Protein AF-A0AA90THA4-F1 (afdb_monomer_lite)

Secondary structure (DSSP, 8-state):
----TT------BGGGG--TTHHHHS-TTGGG-BHHHHHHHHTT---TTGGG--HHHHHHHHHHHTTSTT---TTSPP---S---SS-TT------------

Structure (mmCIF, N/CA/C/O backbone):
data_AF-A0AA90THA4-F1
#
_entry.id   AF-A0AA90THA4-F1
#
loop_
_atom_site.group_PDB
_atom_site.id
_atom_site.type_symbol
_atom_site.label_atom_id
_atom_site.label_alt_id
_atom_site.label_comp_id
_atom_site.label_asym_id
_atom_site.label_entity_id
_atom_site.label_seq_id
_atom_site.pdbx_PDB_ins_code
_atom_site.Cartn_x
_atom_site.Cartn_y
_atom_site.Cartn_z
_atom_site.occupancy
_atom_site.B_iso_or_equiv
_atom_site.auth_seq_id
_atom_site.auth_comp_id
_atom_site.auth_asym_id
_atom_site.auth_atom_id
_atom_site.pdbx_PDB_model_num
ATOM 1 N N . MET A 1 1 ? -27.045 8.399 -22.857 1.00 39.22 1 MET A N 1
ATOM 2 C CA . MET A 1 1 ? -26.703 7.709 -21.602 1.00 39.22 1 MET A CA 1
ATOM 3 C C . MET A 1 1 ? -25.466 6.908 -21.938 1.00 39.22 1 MET A C 1
ATOM 5 O O . MET A 1 1 ? -25.585 5.876 -22.577 1.00 39.22 1 MET A O 1
ATOM 9 N N . THR A 1 2 ? -24.294 7.506 -21.749 1.00 39.12 2 THR A N 1
ATOM 10 C CA . THR A 1 2 ? -23.030 6.875 -22.134 1.00 39.12 2 THR A CA 1
ATOM 11 C C . THR A 1 2 ? -22.789 5.753 -21.134 1.00 39.12 2 THR A C 1
ATOM 13 O O . THR A 1 2 ? -22.644 6.022 -19.945 1.00 39.12 2 THR A O 1
ATOM 16 N N . GLU A 1 3 ? -22.868 4.506 -21.592 1.00 42.84 3 GLU A N 1
ATOM 17 C CA . GLU A 1 3 ? -22.410 3.352 -20.826 1.00 42.84 3 GLU A CA 1
ATOM 18 C C . GLU A 1 3 ? -20.932 3.579 -20.506 1.00 42.84 3 GLU A C 1
ATOM 20 O O . GLU A 1 3 ? -20.106 3.687 -21.412 1.00 42.84 3 GLU A O 1
ATOM 25 N N . PHE A 1 4 ? -20.598 3.688 -19.221 1.00 47.75 4 PHE A N 1
ATOM 26 C CA . PHE A 1 4 ? -19.219 3.605 -18.752 1.00 47.75 4 PHE A CA 1
ATOM 27 C C . PHE A 1 4 ? -18.771 2.140 -18.867 1.00 47.75 4 PHE A C 1
ATOM 29 O O . PHE A 1 4 ? -18.600 1.454 -17.867 1.00 47.75 4 PHE A O 1
ATOM 36 N N . ALA A 1 5 ? -18.658 1.631 -20.094 1.00 48.56 5 ALA A N 1
ATOM 37 C CA . ALA A 1 5 ? -18.191 0.273 -20.375 1.00 48.56 5 ALA A CA 1
ATOM 38 C C . ALA A 1 5 ? -16.668 0.117 -20.186 1.00 48.56 5 ALA A C 1
ATOM 40 O O . ALA A 1 5 ? -16.142 -0.971 -20.376 1.00 48.56 5 ALA A O 1
ATOM 41 N N . ASP A 1 6 ? -15.985 1.197 -19.797 1.00 48.88 6 ASP A N 1
ATOM 42 C CA . ASP A 1 6 ? -14.528 1.293 -19.674 1.00 48.88 6 ASP A CA 1
ATOM 43 C C . ASP A 1 6 ? -14.120 1.833 -18.291 1.00 48.88 6 ASP A C 1
ATOM 45 O O . ASP A 1 6 ? -13.191 2.624 -18.142 1.00 48.88 6 ASP A O 1
ATOM 49 N N . VAL A 1 7 ? -14.862 1.461 -17.242 1.00 55.44 7 VAL A N 1
ATOM 50 C CA . VAL A 1 7 ? -14.284 1.536 -15.896 1.00 55.44 7 VAL A CA 1
ATOM 51 C C . VAL A 1 7 ? -13.358 0.338 -15.804 1.00 55.44 7 VAL A C 1
ATOM 53 O O . VAL A 1 7 ? -13.836 -0.792 -15.685 1.00 55.44 7 VAL A O 1
ATOM 56 N N . GLU A 1 8 ? -12.054 0.581 -15.942 1.00 60.09 8 GLU A N 1
ATOM 57 C CA . GLU A 1 8 ? -11.027 -0.422 -15.683 1.00 60.09 8 GLU A CA 1
ATOM 58 C C . GLU A 1 8 ? -11.402 -1.182 -14.414 1.00 60.09 8 GLU A C 1
ATOM 60 O O . GLU A 1 8 ? -11.738 -0.612 -13.372 1.00 60.09 8 GLU A O 1
ATOM 65 N N . ASN A 1 9 ? -11.485 -2.497 -14.550 1.00 70.00 9 ASN A N 1
ATOM 66 C CA . ASN A 1 9 ? -11.954 -3.344 -13.481 1.00 70.00 9 ASN A CA 1
ATOM 67 C C . ASN A 1 9 ? -10.856 -3.354 -12.408 1.00 70.00 9 ASN A C 1
ATOM 69 O O . ASN A 1 9 ? -9.918 -4.135 -12.531 1.00 70.00 9 ASN A O 1
ATOM 73 N N . PHE A 1 10 ? -10.961 -2.495 -11.383 1.00 85.31 10 PHE A N 1
ATOM 74 C CA . PHE A 1 10 ? -9.998 -2.333 -10.273 1.00 85.31 10 PHE A CA 1
ATOM 75 C C . PHE A 1 10 ? -9.931 -3.553 -9.327 1.00 85.31 10 PHE A C 1
ATOM 77 O O . PHE A 1 10 ? -9.766 -3.433 -8.111 1.00 85.31 10 PHE A O 1
ATOM 84 N N . ASN A 1 11 ? -10.123 -4.744 -9.885 1.00 90.88 11 ASN A N 1
ATOM 85 C CA . ASN A 1 11 ? -10.075 -6.032 -9.220 1.00 90.88 11 ASN A CA 1
ATOM 86 C C . ASN A 1 11 ? -8.677 -6.662 -9.268 1.00 90.88 11 ASN A C 1
ATOM 88 O O . ASN A 1 11 ? -8.530 -7.820 -8.880 1.00 90.88 11 ASN A O 1
ATOM 92 N N . THR A 1 12 ? -7.668 -5.924 -9.738 1.00 92.62 12 THR A N 1
ATOM 93 C CA . THR A 1 12 ? -6.265 -6.332 -9.675 1.00 92.62 12 THR A CA 1
ATOM 94 C C . THR A 1 12 ? -5.883 -6.567 -8.211 1.00 92.62 12 THR A C 1
ATOM 96 O O . THR A 1 12 ? -6.030 -5.648 -7.398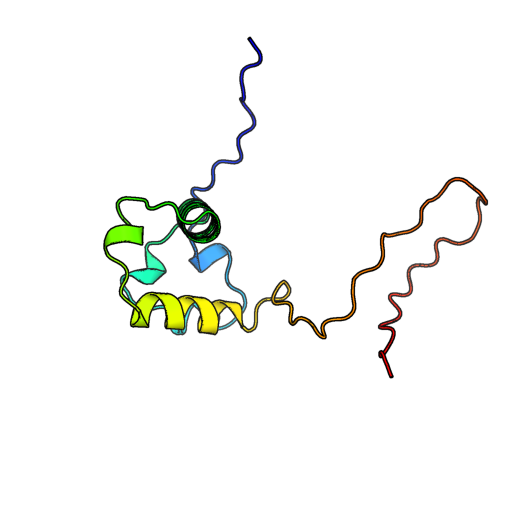 1.00 92.62 12 THR A O 1
ATOM 99 N N . PRO A 1 13 ? -5.434 -7.773 -7.828 1.00 93.75 13 PRO A N 1
ATOM 100 C CA . PRO A 1 13 ? -4.882 -8.014 -6.503 1.00 93.75 13 PRO A CA 1
ATOM 101 C C . PRO A 1 13 ? -3.702 -7.084 -6.226 1.00 93.75 13 PRO A C 1
ATOM 103 O O . PRO A 1 13 ? -2.857 -6.873 -7.092 1.00 93.75 13 PRO A O 1
ATOM 106 N N . ILE A 1 14 ? -3.591 -6.582 -4.996 1.00 93.00 14 ILE A N 1
ATOM 107 C CA . ILE A 1 14 ? -2.481 -5.708 -4.589 1.00 93.00 14 ILE A CA 1
ATOM 108 C C . ILE A 1 14 ? -1.104 -6.343 -4.832 1.00 93.00 14 ILE A C 1
ATOM 110 O O . ILE A 1 14 ? -0.143 -5.638 -5.107 1.00 93.00 14 ILE A O 1
ATOM 114 N N . ALA A 1 15 ? -1.018 -7.675 -4.774 1.00 91.38 15 ALA A N 1
ATOM 115 C CA . ALA A 1 15 ? 0.201 -8.430 -5.040 1.00 91.38 15 ALA A CA 1
ATOM 116 C C . ALA A 1 15 ? 0.748 -8.206 -6.457 1.00 91.38 15 ALA A C 1
ATOM 118 O O . ALA A 1 15 ? 1.961 -8.144 -6.632 1.00 91.38 15 ALA A O 1
ATOM 119 N N . ASP A 1 16 ? -0.138 -8.041 -7.442 1.00 91.44 16 ASP A N 1
ATOM 120 C CA . ASP A 1 16 ? 0.234 -7.853 -8.847 1.00 91.44 16 ASP A CA 1
ATOM 121 C C . ASP A 1 16 ? 0.699 -6.413 -9.128 1.00 91.44 16 ASP A C 1
ATOM 123 O O . ASP A 1 16 ? 1.316 -6.146 -10.157 1.00 91.44 16 ASP A O 1
ATOM 127 N N . LEU A 1 17 ? 0.421 -5.489 -8.201 1.00 89.81 17 LEU A N 1
ATOM 128 C CA . LEU A 1 17 ? 0.877 -4.098 -8.240 1.00 89.81 17 LEU A CA 1
ATOM 129 C C . LEU A 1 17 ? 2.242 -3.904 -7.570 1.00 89.81 17 LEU A C 1
ATOM 131 O O . LEU A 1 17 ? 2.765 -2.796 -7.578 1.00 89.81 17 LEU A O 1
ATOM 135 N N . LEU A 1 18 ? 2.787 -4.932 -6.917 1.00 90.12 18 LEU A N 1
ATOM 136 C CA . LEU A 1 18 ? 4.030 -4.827 -6.163 1.00 90.12 18 LEU A CA 1
ATOM 137 C C . LEU A 1 18 ? 5.217 -5.318 -6.989 1.00 90.12 18 LEU A C 1
ATOM 139 O O . LEU A 1 18 ? 5.157 -6.322 -7.694 1.00 90.12 18 LEU A O 1
ATOM 143 N N . GLU A 1 19 ? 6.335 -4.613 -6.852 1.00 86.06 19 GLU A N 1
ATOM 144 C CA . GLU A 1 19 ? 7.608 -4.978 -7.463 1.00 86.06 19 GLU A CA 1
ATOM 145 C C . GLU A 1 19 ? 8.515 -5.648 -6.411 1.00 86.06 19 GLU A C 1
ATOM 147 O O . GLU A 1 19 ? 8.512 -5.284 -5.232 1.00 86.06 19 GLU A O 1
ATOM 152 N N . GLY A 1 20 ? 9.315 -6.631 -6.835 1.00 84.00 20 GLY A N 1
ATOM 153 C CA . GLY A 1 20 ? 10.313 -7.283 -5.978 1.00 84.00 20 GLY A CA 1
ATOM 154 C C . GLY A 1 20 ? 9.718 -7.988 -4.754 1.00 84.00 20 GLY A C 1
ATOM 155 O O . GLY A 1 20 ? 8.776 -8.769 -4.868 1.00 84.00 20 GLY A O 1
ATOM 156 N N . ASP A 1 21 ? 10.288 -7.716 -3.577 1.00 83.50 21 ASP A N 1
ATOM 157 C CA . ASP A 1 21 ? 9.924 -8.382 -2.319 1.00 83.50 21 ASP A CA 1
ATOM 158 C C . ASP A 1 21 ? 8.740 -7.717 -1.588 1.00 83.50 21 ASP A C 1
ATOM 160 O O . ASP A 1 21 ? 8.407 -8.120 -0.469 1.00 83.50 21 ASP A O 1
ATOM 164 N N . GLY A 1 22 ? 8.074 -6.725 -2.197 1.00 85.62 22 GLY A N 1
ATOM 165 C CA . GLY A 1 22 ? 7.002 -5.948 -1.557 1.00 85.62 22 GLY A CA 1
ATOM 166 C C . GLY A 1 22 ? 5.853 -6.808 -1.019 1.00 85.62 22 GLY A C 1
ATOM 167 O O . GLY A 1 22 ? 5.305 -6.516 0.042 1.00 85.62 22 GLY A O 1
ATOM 168 N N . PHE A 1 23 ? 5.533 -7.929 -1.677 1.00 90.75 23 PHE A N 1
ATOM 169 C CA . PHE A 1 23 ? 4.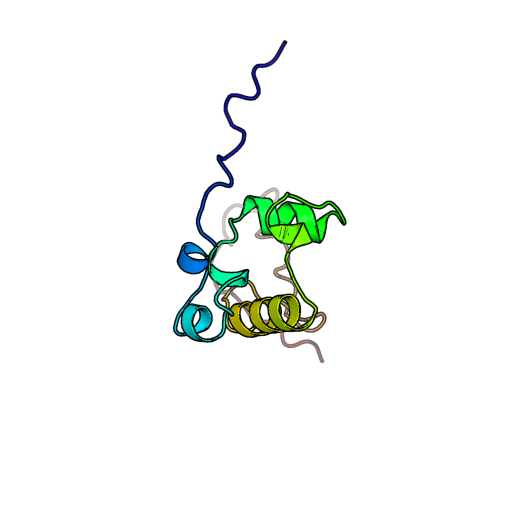484 -8.845 -1.211 1.00 90.75 23 PHE A CA 1
ATOM 170 C C . PHE A 1 23 ? 4.779 -9.439 0.176 1.00 90.75 23 PHE A C 1
ATOM 172 O O . PHE A 1 23 ? 3.871 -9.611 0.985 1.00 90.75 23 PHE A O 1
ATOM 179 N N . SER A 1 24 ? 6.052 -9.715 0.478 1.00 91.50 24 SER A N 1
ATOM 180 C CA . SER A 1 24 ? 6.465 -10.295 1.765 1.00 91.50 24 SER A CA 1
ATOM 181 C C . SER A 1 24 ? 6.341 -9.320 2.940 1.00 91.50 24 SER A C 1
ATOM 183 O O . SER A 1 24 ? 6.333 -9.744 4.096 1.00 91.50 24 SER A O 1
ATOM 185 N N . MET A 1 25 ? 6.234 -8.023 2.644 1.00 92.00 25 MET A N 1
ATOM 186 C CA . MET A 1 25 ? 6.083 -6.962 3.638 1.00 92.00 25 MET A CA 1
ATOM 187 C C . MET A 1 25 ? 4.627 -6.789 4.068 1.00 92.00 25 MET A C 1
ATOM 189 O O . MET A 1 25 ? 4.373 -6.338 5.182 1.00 92.00 25 MET A O 1
ATOM 193 N N . LEU A 1 26 ? 3.672 -7.182 3.218 1.00 93.31 26 LEU A N 1
ATOM 194 C CA . LEU A 1 26 ? 2.249 -7.072 3.512 1.00 93.31 26 LEU A CA 1
ATOM 195 C C . LEU A 1 26 ? 1.818 -8.036 4.621 1.00 93.31 26 LEU A C 1
ATOM 197 O O . LEU A 1 26 ? 2.172 -9.218 4.630 1.00 93.31 26 LEU A O 1
ATOM 201 N N . THR A 1 27 ? 0.948 -7.558 5.507 1.00 95.12 27 THR A N 1
ATOM 202 C CA . THR A 1 27 ? 0.212 -8.426 6.432 1.00 95.12 27 THR A CA 1
ATOM 203 C C . THR A 1 27 ? -0.806 -9.303 5.697 1.00 95.12 27 THR A C 1
ATOM 205 O O . THR A 1 27 ? -1.240 -8.989 4.591 1.00 95.12 27 THR A O 1
ATOM 208 N N . GLU A 1 28 ? -1.254 -10.389 6.335 1.00 94.56 28 GLU A N 1
ATOM 209 C CA . GLU A 1 28 ? -2.247 -11.311 5.754 1.00 94.56 28 GLU A CA 1
ATOM 210 C C . GLU A 1 28 ? -3.554 -10.608 5.351 1.00 94.56 28 GLU A C 1
ATOM 212 O O . GLU A 1 28 ? -4.158 -10.954 4.337 1.00 94.56 28 GLU A O 1
ATOM 217 N N . THR A 1 29 ? -3.978 -9.597 6.117 1.00 93.81 29 THR A N 1
ATOM 218 C CA . THR A 1 29 ? -5.157 -8.782 5.797 1.00 93.81 29 THR A CA 1
ATOM 219 C C . THR A 1 29 ? -4.893 -7.879 4.594 1.00 93.81 29 THR A C 1
ATOM 221 O O . THR A 1 29 ? -5.720 -7.808 3.687 1.00 93.81 29 THR A O 1
ATOM 224 N N . ALA A 1 30 ? -3.731 -7.215 4.550 1.00 93.88 30 ALA A N 1
ATOM 225 C CA . ALA A 1 30 ? -3.373 -6.320 3.454 1.00 93.88 30 ALA A CA 1
ATOM 226 C C . ALA A 1 30 ? -3.213 -7.065 2.119 1.00 93.88 30 ALA A C 1
ATOM 228 O O . ALA A 1 30 ? -3.582 -6.526 1.082 1.00 93.88 30 ALA A O 1
ATOM 229 N N . GLN A 1 31 ? -2.754 -8.320 2.131 1.00 94.56 31 GLN A N 1
ATOM 230 C CA . GLN A 1 31 ? -2.622 -9.159 0.929 1.00 94.56 31 GLN A CA 1
ATOM 231 C C . GLN A 1 31 ? -3.953 -9.431 0.209 1.00 94.56 31 GLN A C 1
ATOM 233 O O . GLN A 1 31 ? -3.951 -9.776 -0.971 1.00 94.56 31 GLN A O 1
ATOM 238 N N . GLN A 1 32 ? -5.090 -9.284 0.894 1.00 94.56 32 GLN A N 1
ATOM 239 C CA . GLN A 1 32 ? -6.420 -9.508 0.315 1.00 94.56 32 GLN A CA 1
ATOM 240 C C . GLN A 1 32 ? -6.985 -8.275 -0.400 1.00 94.56 32 GLN A C 1
ATOM 242 O O . GLN A 1 32 ? -8.087 -8.342 -0.954 1.00 94.56 32 GLN A O 1
ATOM 247 N N . LEU A 1 33 ? -6.275 -7.146 -0.351 1.00 94.44 33 LEU A N 1
ATOM 248 C CA . LEU A 1 33 ? -6.719 -5.907 -0.971 1.00 94.44 33 LEU A CA 1
ATOM 249 C C . LEU A 1 33 ? -6.622 -5.976 -2.491 1.00 94.44 33 LEU A C 1
ATOM 251 O O . LEU A 1 33 ? -5.746 -6.627 -3.064 1.00 94.44 33 LEU A O 1
ATOM 255 N N . LEU A 1 34 ? -7.530 -5.251 -3.130 1.00 94.81 34 LEU A N 1
ATOM 256 C CA . LEU A 1 34 ? -7.499 -4.978 -4.555 1.00 94.81 34 LEU A CA 1
ATOM 257 C C . LEU A 1 34 ? -7.066 -3.534 -4.799 1.00 94.81 34 LEU A C 1
ATOM 259 O O . LEU A 1 34 ? -7.160 -2.671 -3.924 1.00 94.81 34 LEU A O 1
ATOM 263 N N . GLU A 1 35 ? -6.672 -3.251 -6.028 1.00 92.44 35 GLU A N 1
ATOM 264 C CA . GLU A 1 35 ? -6.400 -1.903 -6.520 1.00 92.44 35 GLU A CA 1
ATOM 265 C C . GLU A 1 35 ? -7.532 -0.917 -6.182 1.00 92.44 35 GLU A C 1
ATOM 267 O O . GLU A 1 35 ? -7.293 0.184 -5.685 1.00 92.44 35 GLU A O 1
ATOM 272 N N . GLY A 1 36 ? -8.788 -1.340 -6.350 1.00 91.69 36 GLY A N 1
ATOM 273 C CA . GLY A 1 36 ? -9.956 -0.517 -6.037 1.00 91.69 36 GLY A CA 1
ATOM 274 C C . GLY A 1 36 ? -10.085 -0.180 -4.552 1.00 91.69 36 GLY A C 1
ATOM 275 O O . GLY A 1 36 ? -10.592 0.888 -4.206 1.00 91.69 36 GLY A O 1
ATOM 276 N N . ASP A 1 37 ? -9.590 -1.051 -3.671 1.00 93.06 37 ASP A N 1
ATOM 277 C CA . ASP A 1 37 ? -9.563 -0.790 -2.232 1.00 93.06 37 ASP A CA 1
ATOM 278 C C . ASP A 1 37 ? -8.507 0.278 -1.889 1.00 93.06 37 ASP A C 1
ATOM 280 O O . ASP A 1 37 ? -8.750 1.132 -1.034 1.00 93.06 37 ASP A O 1
ATOM 284 N N . LEU A 1 38 ? -7.373 0.301 -2.601 1.00 91.75 38 LEU A N 1
ATOM 285 C CA . LEU A 1 38 ? -6.360 1.355 -2.462 1.00 91.75 38 LEU A CA 1
ATOM 286 C C . LEU A 1 38 ? -6.880 2.712 -2.948 1.00 91.75 38 LEU A C 1
ATOM 288 O O . LEU A 1 38 ? -6.683 3.728 -2.276 1.00 91.75 38 LEU A O 1
ATOM 292 N N . TYR A 1 39 ? -7.599 2.739 -4.074 1.00 90.94 39 TYR A N 1
ATOM 293 C CA . TYR A 1 39 ? -8.264 3.957 -4.546 1.00 90.94 39 TYR A CA 1
ATOM 294 C C . TYR A 1 39 ? -9.324 4.457 -3.561 1.00 90.94 39 TYR A C 1
ATOM 296 O O . TYR A 1 39 ? -9.412 5.662 -3.309 1.00 90.94 39 TYR A O 1
ATOM 304 N N . ALA A 1 40 ? -10.103 3.548 -2.966 1.00 90.94 40 ALA A N 1
ATOM 305 C CA . ALA A 1 40 ? -11.068 3.908 -1.933 1.00 90.94 40 ALA A CA 1
ATOM 306 C C . ALA A 1 40 ? -10.373 4.585 -0.740 1.00 90.94 40 ALA A C 1
ATOM 308 O O . ALA A 1 40 ? -10.767 5.695 -0.369 1.00 90.94 40 ALA A O 1
ATOM 309 N N . LEU A 1 41 ? -9.290 3.990 -0.222 1.00 90.31 41 LEU A N 1
ATOM 310 C CA . LEU A 1 41 ? -8.487 4.568 0.863 1.00 90.31 41 LEU A CA 1
ATOM 311 C C . LEU A 1 41 ? -7.950 5.963 0.510 1.00 90.31 41 LEU A C 1
ATOM 313 O O . LEU A 1 41 ? -8.069 6.892 1.314 1.00 90.31 41 LEU A O 1
ATOM 317 N N . ALA A 1 42 ? -7.415 6.146 -0.702 1.00 87.38 42 ALA A N 1
ATOM 318 C CA . ALA A 1 42 ? -6.878 7.430 -1.161 1.00 87.38 42 ALA A CA 1
ATOM 319 C C . ALA A 1 42 ? -7.943 8.543 -1.192 1.00 87.38 42 ALA A C 1
ATOM 321 O O . ALA A 1 42 ? -7.658 9.700 -0.869 1.00 87.38 42 ALA A O 1
ATOM 322 N N . TRP A 1 43 ? -9.191 8.200 -1.516 1.00 89.44 43 TRP A N 1
ATOM 323 C CA . TRP A 1 43 ? -10.328 9.124 -1.493 1.00 89.44 43 TRP A CA 1
ATOM 324 C C . TRP A 1 43 ? -11.032 9.232 -0.137 1.00 89.44 43 TRP A C 1
ATOM 326 O O . TRP A 1 43 ? -12.113 9.820 -0.061 1.00 89.44 43 TRP A O 1
ATOM 336 N N . LYS A 1 44 ? -10.419 8.732 0.945 1.00 88.38 44 LYS A N 1
ATOM 337 C CA . LYS A 1 44 ? -11.011 8.708 2.297 1.00 88.38 44 LYS A CA 1
ATOM 338 C C . LYS A 1 44 ? -12.366 7.994 2.330 1.00 88.38 44 LYS A C 1
ATOM 340 O O . LYS A 1 44 ? -13.261 8.380 3.083 1.00 88.38 44 LYS A O 1
ATOM 345 N N . ASN A 1 45 ? -12.515 6.984 1.483 1.00 91.25 45 ASN A N 1
ATOM 346 C CA . ASN A 1 45 ? -13.659 6.095 1.437 1.00 91.25 45 ASN A CA 1
ATOM 347 C C . ASN A 1 45 ? -13.247 4.704 1.934 1.00 91.25 45 ASN A C 1
ATOM 349 O O . ASN A 1 45 ? -12.061 4.382 1.975 1.00 91.25 45 ASN A O 1
ATOM 353 N N . ASN A 1 46 ? -14.232 3.876 2.274 1.00 90.50 46 ASN A N 1
ATOM 354 C CA . ASN A 1 46 ? -14.000 2.523 2.754 1.00 90.50 46 ASN A CA 1
ATOM 355 C C . ASN A 1 46 ? -14.777 1.488 1.935 1.00 90.50 46 ASN A C 1
ATOM 357 O O . ASN A 1 46 ? -15.881 1.739 1.447 1.00 90.50 46 ASN A O 1
ATOM 361 N N . THR A 1 47 ? -14.198 0.300 1.826 1.00 90.81 47 THR A N 1
ATOM 362 C CA . THR A 1 47 ? -14.849 -0.931 1.392 1.00 90.81 47 THR A CA 1
ATOM 363 C C . THR A 1 47 ? -14.913 -1.902 2.570 1.00 90.81 47 THR A C 1
ATOM 365 O O . THR A 1 47 ? -14.236 -1.729 3.584 1.00 90.81 47 THR A O 1
ATOM 368 N N . ALA A 1 48 ? -15.673 -2.987 2.420 1.00 91.19 48 ALA A N 1
ATOM 369 C CA . ALA A 1 48 ? -15.736 -4.031 3.442 1.00 91.19 48 ALA A CA 1
ATOM 370 C C . ALA A 1 48 ? -14.355 -4.631 3.786 1.00 91.19 48 ALA A C 1
ATOM 372 O O . ALA A 1 48 ? -14.161 -5.105 4.903 1.00 91.19 48 ALA A O 1
ATOM 373 N N . ARG A 1 49 ? -13.397 -4.613 2.844 1.00 90.50 49 ARG A N 1
ATOM 374 C CA . ARG A 1 49 ? -12.022 -5.079 3.082 1.00 90.50 49 ARG A CA 1
ATOM 375 C C . ARG A 1 49 ? -11.182 -4.032 3.806 1.00 90.50 49 ARG A C 1
ATOM 377 O O . ARG A 1 49 ? -10.411 -4.394 4.689 1.00 90.50 49 ARG A O 1
ATOM 384 N N . THR A 1 50 ? -11.346 -2.749 3.482 1.00 90.62 50 THR A N 1
ATOM 385 C CA . THR A 1 50 ? -10.563 -1.685 4.128 1.00 90.62 50 THR A CA 1
ATOM 386 C C . THR A 1 50 ? -11.021 -1.403 5.557 1.00 90.62 50 THR A C 1
ATOM 388 O O . THR A 1 50 ? -10.206 -0.996 6.375 1.00 90.62 50 THR A O 1
ATOM 391 N N . ASP A 1 51 ? -12.289 -1.663 5.888 1.00 92.00 51 ASP A N 1
ATOM 392 C CA . ASP A 1 51 ? -12.813 -1.531 7.258 1.00 92.00 51 ASP A CA 1
ATOM 393 C C . ASP A 1 51 ? -12.135 -2.489 8.254 1.00 92.00 51 ASP A C 1
ATOM 395 O O . ASP A 1 51 ? -12.105 -2.224 9.456 1.00 92.00 51 ASP A O 1
ATOM 399 N N . ALA A 1 52 ? -11.580 -3.602 7.765 1.00 90.62 52 ALA A N 1
ATOM 400 C CA . ALA A 1 52 ? -10.842 -4.562 8.579 1.00 90.62 52 ALA A CA 1
ATOM 401 C C . ALA A 1 52 ? -9.364 -4.178 8.787 1.00 90.62 52 ALA A C 1
ATOM 403 O O . ALA A 1 52 ? -8.671 -4.849 9.555 1.00 90.62 52 ALA A O 1
ATOM 404 N N . LEU A 1 53 ? -8.870 -3.129 8.116 1.00 93.06 53 LEU A N 1
ATOM 405 C CA . LEU A 1 53 ? -7.470 -2.725 8.200 1.00 93.06 53 LEU A CA 1
ATOM 406 C C . LEU A 1 53 ? -7.170 -2.037 9.528 1.00 93.06 53 LEU A C 1
ATOM 408 O O . LEU A 1 53 ? -7.853 -1.117 9.980 1.00 93.06 53 LEU A O 1
ATOM 412 N N . THR A 1 54 ? -6.070 -2.456 10.130 1.00 95.19 54 THR A N 1
ATOM 413 C CA . THR A 1 54 ? -5.451 -1.801 11.275 1.00 95.19 54 THR A CA 1
ATOM 414 C C . THR A 1 54 ? -4.365 -0.832 10.813 1.00 95.19 54 THR A C 1
ATOM 416 O O . 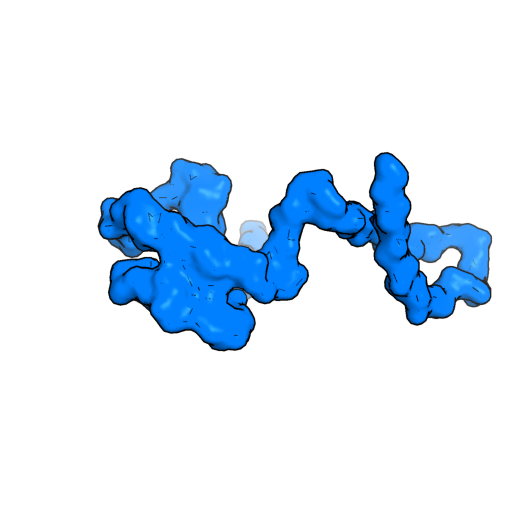THR A 1 54 ? -3.885 -0.885 9.682 1.00 95.19 54 THR A O 1
ATOM 419 N N . VAL A 1 55 ? -3.896 0.025 11.725 1.00 94.56 55 VAL A N 1
ATOM 420 C CA . VAL A 1 55 ? -2.746 0.911 11.462 1.00 94.56 55 VAL A CA 1
ATOM 421 C C . VAL A 1 55 ? -1.517 0.115 11.011 1.00 94.56 55 VAL A C 1
ATOM 423 O O . VAL A 1 55 ? -0.787 0.569 10.140 1.00 94.56 55 VAL A O 1
ATOM 426 N N . ARG A 1 56 ? -1.316 -1.096 11.546 1.00 95.31 56 ARG A N 1
ATOM 427 C CA . ARG A 1 56 ? -0.207 -1.971 11.148 1.00 95.31 56 ARG A CA 1
ATOM 428 C C . ARG A 1 56 ? -0.318 -2.410 9.690 1.00 95.31 56 ARG A C 1
ATOM 430 O O . ARG A 1 56 ? 0.697 -2.474 9.006 1.00 95.31 56 ARG A O 1
ATOM 437 N N . ASP A 1 57 ? -1.529 -2.706 9.231 1.00 95.06 57 ASP A N 1
ATOM 438 C CA . ASP A 1 57 ? -1.767 -3.104 7.845 1.00 95.06 57 ASP A CA 1
ATOM 439 C C . ASP A 1 57 ? -1.488 -1.924 6.906 1.00 95.06 57 ASP A C 1
ATOM 441 O O . ASP A 1 57 ? -0.785 -2.089 5.913 1.00 95.06 57 ASP A O 1
ATOM 445 N N . LEU A 1 58 ? -1.928 -0.714 7.273 1.00 93.69 58 LEU A N 1
ATOM 446 C CA . LEU A 1 58 ? -1.626 0.509 6.519 1.00 93.69 58 LEU A CA 1
ATOM 447 C C . LEU A 1 58 ? -0.118 0.776 6.431 1.00 93.69 58 LEU A C 1
ATOM 449 O O . LEU A 1 58 ? 0.390 1.012 5.339 1.00 93.69 58 LEU A O 1
ATOM 453 N N . THR A 1 59 ? 0.610 0.660 7.545 1.00 94.94 59 THR A N 1
ATOM 454 C CA . THR A 1 59 ? 2.075 0.791 7.540 1.00 94.94 59 THR A CA 1
ATOM 455 C C . THR A 1 59 ? 2.731 -0.262 6.647 1.00 94.94 59 THR A C 1
ATOM 457 O O . THR A 1 59 ? 3.634 0.067 5.889 1.00 94.94 59 THR A O 1
ATOM 460 N N . SER A 1 60 ? 2.249 -1.509 6.668 1.00 94.81 60 SER A N 1
ATOM 461 C CA . SER A 1 60 ? 2.797 -2.567 5.808 1.00 94.81 60 SER A CA 1
ATOM 462 C C . SER A 1 60 ? 2.591 -2.296 4.314 1.00 94.81 60 SER A C 1
ATOM 464 O O . SER A 1 60 ? 3.457 -2.616 3.505 1.00 94.81 60 SER A O 1
ATOM 466 N N . ILE A 1 61 ? 1.473 -1.659 3.946 1.00 92.88 61 ILE A N 1
ATOM 467 C CA . ILE A 1 61 ? 1.195 -1.236 2.569 1.00 92.88 61 ILE A CA 1
ATOM 468 C C . ILE A 1 61 ? 2.160 -0.115 2.171 1.00 92.88 61 ILE A C 1
ATOM 470 O O . ILE A 1 61 ? 2.779 -0.191 1.114 1.00 92.88 61 ILE A O 1
ATOM 474 N N . GLU A 1 62 ? 2.342 0.898 3.020 1.00 91.31 62 GLU A N 1
ATOM 475 C CA . GLU A 1 62 ? 3.302 1.980 2.763 1.00 91.31 62 GLU A CA 1
ATOM 476 C C . GLU A 1 62 ? 4.734 1.450 2.591 1.00 91.31 62 GLU A C 1
ATOM 478 O O . GLU A 1 62 ? 5.441 1.866 1.671 1.00 91.31 62 GLU A O 1
ATOM 483 N N . GLU A 1 63 ? 5.150 0.497 3.429 1.00 91.62 63 GLU A N 1
ATOM 484 C CA . GLU A 1 63 ? 6.457 -0.158 3.330 1.00 91.62 63 GLU A CA 1
ATOM 485 C C . GLU A 1 63 ? 6.589 -0.976 2.040 1.00 91.62 63 GLU A C 1
ATOM 487 O O . GLU A 1 63 ? 7.583 -0.824 1.326 1.00 91.62 63 GLU A O 1
ATOM 492 N N . ALA A 1 64 ? 5.579 -1.776 1.689 1.00 92.12 64 ALA A N 1
ATOM 493 C CA . ALA A 1 64 ? 5.574 -2.578 0.466 1.00 92.12 64 ALA A CA 1
ATOM 494 C C . ALA A 1 64 ? 5.693 -1.714 -0.801 1.00 92.12 64 ALA A C 1
ATOM 496 O O . ALA A 1 64 ? 6.433 -2.059 -1.722 1.00 92.12 64 ALA A O 1
ATOM 497 N N . PHE A 1 65 ? 5.021 -0.560 -0.832 1.00 90.75 65 PHE A N 1
ATOM 498 C CA . PHE A 1 65 ? 5.085 0.377 -1.956 1.00 90.75 65 PHE A CA 1
ATOM 499 C C . PHE A 1 65 ? 6.276 1.340 -1.899 1.00 90.75 65 PHE A C 1
ATOM 501 O O . PHE A 1 65 ? 6.494 2.068 -2.864 1.00 90.75 65 PHE A O 1
ATOM 508 N N . SER A 1 66 ? 7.078 1.351 -0.830 1.00 87.62 66 SER A N 1
ATOM 509 C CA . SER A 1 66 ? 8.236 2.256 -0.705 1.00 87.62 66 SER A CA 1
ATOM 510 C C . SER A 1 66 ? 9.324 2.015 -1.758 1.00 87.62 66 SER A C 1
ATOM 512 O O . SER A 1 66 ? 10.065 2.932 -2.112 1.00 87.62 66 SER A O 1
ATOM 514 N N . GLN A 1 67 ? 9.410 0.787 -2.276 1.00 78.19 67 GLN A N 1
ATOM 515 C CA . GLN A 1 67 ? 10.378 0.388 -3.303 1.00 78.19 67 GLN A CA 1
ATOM 516 C C . GLN A 1 67 ? 9.795 0.399 -4.718 1.00 78.19 67 GLN A C 1
ATOM 518 O O . GLN A 1 67 ? 10.521 0.141 -5.675 1.00 78.19 67 GLN A O 1
ATOM 523 N N . HIS A 1 68 ? 8.499 0.682 -4.858 1.00 84.31 68 HIS A N 1
ATOM 524 C CA . HIS A 1 68 ? 7.827 0.659 -6.147 1.00 84.31 68 HIS A CA 1
ATOM 525 C C . HIS A 1 68 ? 8.373 1.765 -7.061 1.00 84.31 68 HIS A C 1
ATOM 527 O O . HIS A 1 68 ? 8.615 2.886 -6.610 1.00 84.31 68 HIS A O 1
ATOM 533 N N . SER A 1 69 ? 8.514 1.495 -8.358 1.00 79.50 69 SER A N 1
ATOM 534 C CA . SER A 1 69 ? 8.995 2.470 -9.353 1.00 79.50 69 SER A CA 1
ATOM 535 C C . SER A 1 69 ? 8.200 3.789 -9.392 1.00 79.50 69 SER A C 1
ATOM 537 O O . SER A 1 69 ? 8.741 4.845 -9.722 1.00 79.50 69 SER A O 1
ATOM 539 N N . LEU A 1 70 ? 6.919 3.735 -9.016 1.00 74.81 70 LEU A N 1
ATOM 540 C CA . LEU A 1 70 ? 6.018 4.891 -8.891 1.00 74.81 70 LEU A CA 1
ATOM 541 C C . LEU A 1 70 ? 6.045 5.572 -7.510 1.00 74.81 70 LEU A C 1
ATOM 543 O O . LEU A 1 70 ? 5.327 6.552 -7.304 1.00 74.81 70 LEU A O 1
ATOM 547 N N . HIS A 1 71 ? 6.842 5.080 -6.560 1.00 78.69 71 HIS A N 1
ATOM 548 C CA . HIS A 1 71 ? 6.996 5.719 -5.260 1.00 78.69 71 HIS A CA 1
ATOM 549 C C . HIS A 1 71 ? 7.689 7.076 -5.420 1.00 78.69 71 HIS A C 1
ATOM 551 O O . HIS A 1 71 ? 8.842 7.177 -5.845 1.00 78.69 71 HIS A O 1
ATOM 557 N N . GLY A 1 72 ? 6.964 8.142 -5.091 1.00 68.38 72 GLY A N 1
ATOM 558 C CA . GLY A 1 72 ? 7.442 9.513 -5.197 1.00 68.38 72 GLY A CA 1
ATOM 559 C C . GLY A 1 72 ? 7.577 10.165 -3.830 1.00 68.38 72 GLY A C 1
ATOM 560 O O . GLY A 1 72 ? 6.682 10.072 -2.994 1.00 68.38 72 GLY A O 1
ATOM 561 N N . THR A 1 73 ? 8.667 10.892 -3.619 1.00 70.94 73 THR A N 1
ATOM 562 C CA . THR A 1 73 ? 8.793 11.841 -2.515 1.00 70.94 73 THR A CA 1
ATOM 563 C C . THR A 1 73 ? 8.498 13.251 -3.028 1.00 70.94 73 THR A C 1
ATOM 565 O O . THR A 1 73 ? 8.565 13.529 -4.225 1.00 70.94 73 THR A O 1
ATOM 568 N N . SER A 1 74 ? 8.230 14.200 -2.130 1.00 69.31 74 SER A N 1
ATOM 569 C CA . SER A 1 74 ? 8.125 15.625 -2.492 1.00 69.31 74 SER A CA 1
ATOM 570 C C . SER A 1 74 ? 9.426 16.211 -3.062 1.00 69.31 74 SER A C 1
ATOM 572 O O . SER A 1 74 ? 9.426 17.317 -3.598 1.00 69.31 74 SER A O 1
ATOM 574 N N . THR A 1 75 ? 10.531 15.473 -2.940 1.00 69.06 75 THR A N 1
ATOM 575 C CA . THR A 1 75 ? 11.840 15.796 -3.508 1.00 69.06 75 THR A CA 1
ATOM 576 C C . THR A 1 75 ? 12.145 15.009 -4.782 1.00 69.06 75 THR A C 1
ATOM 578 O O . THR A 1 75 ? 13.182 15.261 -5.400 1.00 69.06 75 THR A O 1
ATOM 581 N N . SER A 1 76 ? 11.270 14.081 -5.192 1.00 65.31 76 SER A N 1
ATOM 582 C CA . SER A 1 76 ? 11.413 13.367 -6.456 1.00 65.31 76 SER A CA 1
ATOM 583 C C . SER A 1 76 ? 11.410 14.371 -7.606 1.00 65.31 76 SER A C 1
ATOM 585 O O . SER A 1 76 ? 10.609 15.312 -7.602 1.00 65.31 76 SER A O 1
ATOM 587 N N . PRO A 1 77 ? 12.304 14.202 -8.597 1.00 61.53 77 PRO A N 1
ATOM 588 C CA . PRO A 1 77 ? 12.339 15.079 -9.752 1.00 61.53 77 PRO A CA 1
ATOM 589 C C . PRO A 1 77 ? 10.961 15.057 -10.409 1.00 61.53 77 PRO A C 1
ATOM 591 O O . PRO A 1 77 ? 10.468 14.002 -10.807 1.00 61.53 77 PRO A O 1
ATOM 594 N N . VAL A 1 78 ? 10.327 16.227 -10.493 1.00 57.19 78 VAL A N 1
ATOM 595 C CA . VAL A 1 78 ? 9.065 16.378 -11.211 1.00 57.19 78 VAL A CA 1
ATOM 596 C C . VAL A 1 78 ? 9.340 15.924 -12.638 1.00 57.19 78 VAL A C 1
ATOM 598 O O . VAL A 1 78 ? 10.193 16.508 -13.311 1.00 57.19 78 VAL A O 1
ATOM 601 N N . VAL A 1 79 ? 8.659 14.871 -13.096 1.00 56.16 79 VAL A N 1
ATOM 602 C CA . VAL A 1 79 ? 8.696 14.479 -14.506 1.00 56.16 79 VAL A CA 1
ATOM 603 C C . VAL A 1 79 ? 7.959 15.580 -15.262 1.00 56.16 79 VAL A C 1
ATOM 605 O O . VAL A 1 79 ? 6.743 15.551 -15.433 1.00 56.16 79 VAL A O 1
ATOM 608 N N . GLY A 1 80 ? 8.701 16.637 -15.596 1.00 50.38 80 GLY A N 1
ATOM 609 C CA . GLY A 1 80 ? 8.209 17.770 -16.356 1.00 50.38 80 GLY A CA 1
ATOM 610 C C . GLY A 1 80 ? 7.637 17.253 -17.665 1.00 50.38 80 GLY A C 1
ATOM 611 O O . GLY A 1 80 ? 8.290 16.467 -18.349 1.00 50.38 80 GLY A O 1
ATOM 612 N N . ALA A 1 81 ? 6.400 17.664 -17.949 1.00 49.91 81 ALA A N 1
ATOM 613 C CA . ALA A 1 81 ? 5.621 17.302 -19.122 1.00 49.91 81 ALA A CA 1
ATOM 614 C C . ALA A 1 81 ? 6.507 17.039 -20.349 1.00 49.91 81 ALA A C 1
ATOM 616 O O . ALA A 1 81 ? 7.244 17.919 -20.802 1.00 49.91 81 ALA A O 1
ATOM 617 N N . ALA A 1 82 ? 6.430 15.811 -20.866 1.00 47.28 82 ALA A N 1
ATOM 618 C CA . ALA A 1 82 ? 7.049 15.445 -22.126 1.00 47.28 82 ALA A CA 1
ATOM 619 C C . ALA A 1 82 ? 6.660 16.478 -23.193 1.00 47.28 82 ALA A C 1
ATOM 621 O O . ALA A 1 82 ? 5.482 16.786 -23.356 1.00 47.28 82 ALA A O 1
ATOM 622 N N . CYS A 1 83 ? 7.679 17.031 -23.854 1.00 46.03 83 CYS A N 1
ATOM 623 C CA . CYS A 1 83 ? 7.639 17.829 -25.075 1.00 46.03 83 CYS A 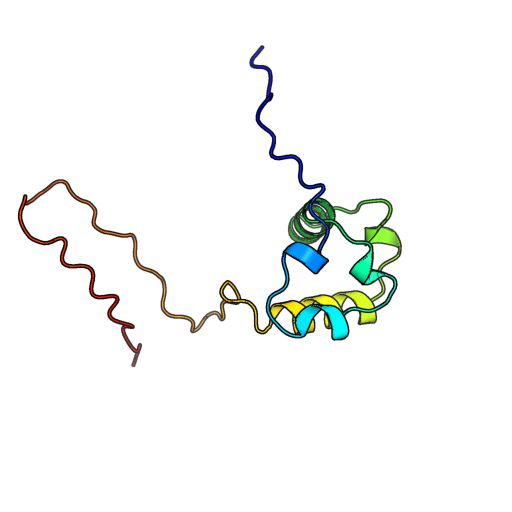CA 1
ATOM 624 C C . CYS A 1 83 ? 6.237 18.298 -25.519 1.00 46.03 83 CYS A C 1
ATOM 626 O O . CYS A 1 83 ? 5.536 17.580 -26.232 1.00 46.03 83 CYS A O 1
ATOM 628 N N . CYS A 1 84 ? 5.865 19.544 -25.205 1.00 47.69 84 CYS A N 1
ATOM 629 C CA . CYS A 1 84 ? 4.805 20.242 -25.935 1.00 47.69 84 CYS A CA 1
ATOM 630 C C . CYS A 1 84 ? 5.278 20.490 -27.378 1.00 47.69 84 CYS A C 1
ATOM 632 O O . CYS A 1 84 ? 5.790 21.556 -27.726 1.00 47.69 84 CYS A O 1
ATOM 634 N N . CYS A 1 85 ? 5.156 19.463 -28.214 1.00 51.94 85 CYS A N 1
ATOM 635 C CA . CYS A 1 85 ? 5.428 19.489 -29.640 1.00 51.94 85 CYS A CA 1
ATOM 636 C C . CYS A 1 85 ? 4.395 20.355 -30.372 1.00 51.94 85 CYS A C 1
ATOM 638 O O . CYS A 1 85 ? 3.482 19.828 -31.002 1.00 51.94 85 CYS A O 1
ATOM 640 N N . THR A 1 86 ? 4.552 21.680 -30.346 1.00 52.03 86 THR A N 1
ATOM 641 C CA . THR A 1 86 ? 3.845 22.559 -31.298 1.00 52.03 86 THR A CA 1
ATOM 642 C C . THR A 1 86 ? 4.734 23.560 -32.035 1.00 52.03 86 THR A C 1
ATOM 644 O O . THR A 1 86 ? 4.206 24.282 -32.873 1.00 52.03 86 THR A O 1
ATOM 647 N N . CYS A 1 87 ? 6.058 23.614 -31.804 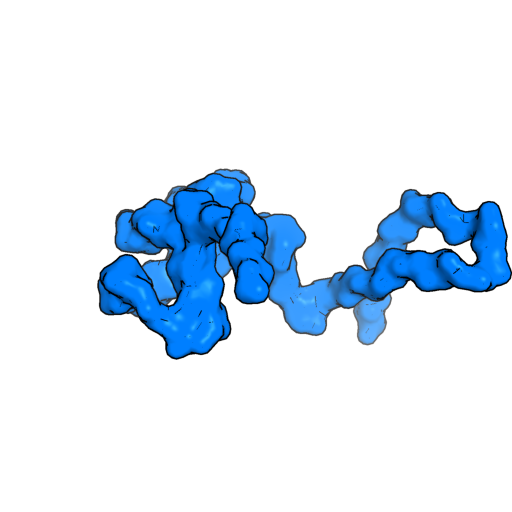1.00 51.03 87 CYS A N 1
ATOM 648 C CA . CYS A 1 87 ? 6.875 24.702 -32.377 1.00 51.03 87 CYS A CA 1
ATOM 649 C C . CYS A 1 87 ? 8.128 24.330 -33.199 1.00 51.03 87 CYS A C 1
ATOM 651 O O . CYS A 1 87 ? 8.659 25.238 -33.834 1.00 51.03 87 CYS A O 1
ATOM 653 N N . THR A 1 88 ? 8.602 23.074 -33.289 1.00 50.38 88 THR A N 1
ATOM 654 C CA . THR A 1 88 ? 9.748 22.752 -34.184 1.00 50.38 88 THR A CA 1
ATOM 655 C C . THR A 1 88 ? 9.942 21.239 -34.435 1.00 50.38 88 THR A C 1
ATOM 657 O O . THR A 1 88 ? 9.972 20.474 -33.475 1.00 50.38 88 THR A O 1
ATOM 660 N N . PRO A 1 89 ? 10.132 20.772 -35.689 1.00 48.88 89 PRO A N 1
ATOM 661 C CA . PRO A 1 89 ? 10.058 19.346 -36.059 1.00 48.88 89 PRO A CA 1
ATOM 662 C C . PRO A 1 89 ? 11.329 18.490 -35.833 1.00 48.88 89 PRO A C 1
ATOM 664 O O . PRO A 1 89 ? 11.441 17.434 -36.446 1.00 48.88 89 PRO A O 1
ATOM 667 N N . ALA A 1 90 ? 12.307 18.894 -35.007 1.00 46.97 90 ALA A N 1
ATOM 668 C CA . ALA A 1 90 ? 13.624 18.224 -35.011 1.00 46.97 90 ALA A CA 1
ATOM 669 C C . ALA A 1 90 ? 14.344 18.040 -33.657 1.00 46.97 90 ALA A C 1
ATOM 671 O O . ALA A 1 90 ? 15.556 17.854 -33.659 1.00 46.97 90 ALA A O 1
ATOM 672 N N . CYS A 1 91 ? 13.661 18.061 -32.506 1.00 49.50 91 CYS A N 1
ATOM 673 C CA . CYS A 1 91 ? 14.338 17.854 -31.212 1.00 49.50 91 CYS A CA 1
ATOM 674 C C . CYS A 1 91 ? 13.520 17.020 -30.210 1.00 49.50 91 CYS A C 1
ATOM 676 O O . CYS A 1 91 ? 13.213 17.470 -29.111 1.00 49.50 91 CYS A O 1
ATOM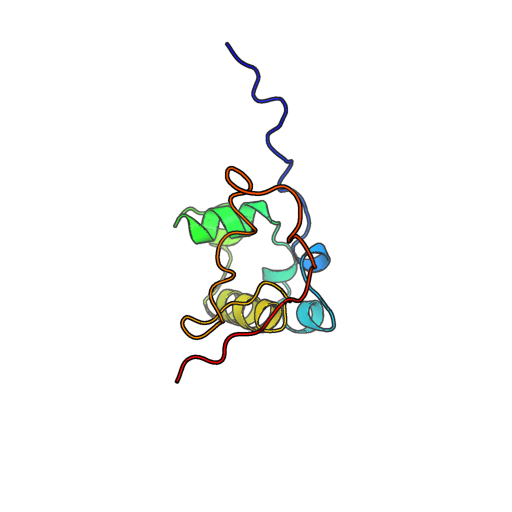 678 N N . CYS A 1 92 ? 13.205 15.774 -30.568 1.00 48.09 92 CYS A N 1
ATOM 679 C CA . CYS A 1 92 ? 12.786 14.747 -29.607 1.00 48.09 92 CYS A CA 1
ATOM 680 C C . CYS A 1 92 ? 13.853 13.649 -29.535 1.00 48.09 92 CYS A C 1
ATOM 682 O O . CYS A 1 92 ? 13.608 12.501 -29.892 1.00 48.09 92 CYS A O 1
ATOM 684 N N . CYS A 1 93 ? 15.060 14.010 -29.097 1.00 48.47 93 CYS A N 1
ATOM 685 C CA . CYS A 1 93 ? 16.016 13.022 -28.611 1.00 48.47 93 CYS A CA 1
ATOM 686 C C . CYS A 1 93 ? 15.684 12.761 -27.141 1.00 48.47 93 CYS A C 1
ATOM 688 O O . CYS A 1 93 ? 15.904 13.613 -26.282 1.00 48.47 93 CYS A O 1
ATOM 690 N N . THR A 1 94 ? 15.113 11.593 -26.869 1.00 51.53 94 THR A N 1
ATOM 691 C CA . THR A 1 94 ? 14.858 11.056 -25.533 1.00 51.53 94 THR A CA 1
ATOM 692 C C . THR A 1 94 ? 16.174 10.887 -24.775 1.00 51.53 94 THR A C 1
ATOM 694 O O . THR A 1 94 ? 16.829 9.851 -24.862 1.00 51.53 94 THR A O 1
ATOM 697 N N . ALA A 1 95 ? 16.569 11.904 -24.023 1.00 45.47 95 ALA A N 1
ATOM 698 C CA . ALA A 1 95 ? 17.479 11.755 -22.903 1.00 45.47 95 ALA A CA 1
ATOM 699 C C . ALA A 1 95 ? 16.745 12.307 -21.685 1.00 45.47 95 ALA A C 1
ATOM 701 O O . ALA A 1 95 ? 16.646 13.518 -21.505 1.00 45.47 95 ALA A O 1
ATOM 702 N N . VAL A 1 96 ? 16.179 11.399 -20.886 1.00 51.12 96 VAL A N 1
ATOM 703 C CA . VAL A 1 96 ? 15.771 11.683 -19.509 1.00 51.12 96 VAL A CA 1
ATOM 704 C C . VAL A 1 96 ? 16.996 12.268 -18.808 1.00 51.12 96 VAL A C 1
ATOM 706 O O . VAL A 1 96 ? 17.953 11.562 -18.497 1.00 51.12 96 VAL A O 1
ATOM 709 N N . SER A 1 97 ? 17.012 13.584 -18.628 1.00 41.97 97 SER A N 1
ATOM 710 C CA . SER A 1 97 ? 17.938 14.239 -17.721 1.00 41.97 97 SER A CA 1
ATOM 711 C C . SER A 1 97 ? 17.222 14.368 -16.386 1.00 41.97 97 SER A C 1
ATOM 713 O O . SER A 1 97 ? 16.284 15.142 -16.219 1.00 41.97 97 SER A O 1
ATOM 715 N N . VAL A 1 98 ? 17.657 13.562 -15.419 1.00 45.78 98 VAL A N 1
ATOM 716 C CA . VAL A 1 98 ? 17.339 13.778 -14.008 1.00 45.78 98 VAL A CA 1
ATOM 717 C C . VAL A 1 98 ? 17.945 15.130 -13.636 1.00 45.78 98 VAL A C 1
ATOM 719 O O . VAL A 1 98 ? 19.160 15.247 -13.469 1.00 45.78 98 VAL A O 1
ATOM 722 N N . ILE A 1 99 ? 17.127 16.180 -13.577 1.00 47.06 99 ILE A N 1
ATOM 723 C CA . ILE A 1 99 ? 17.594 17.493 -13.139 1.00 47.06 99 ILE A CA 1
ATOM 724 C C . ILE A 1 99 ? 17.685 17.428 -11.616 1.00 47.06 99 ILE A C 1
ATOM 726 O O . ILE A 1 99 ? 16.675 17.369 -10.918 1.00 47.06 99 ILE A O 1
ATOM 730 N N . ARG A 1 100 ? 18.912 17.376 -11.098 1.00 35.75 100 ARG A N 1
ATOM 731 C CA . ARG A 1 100 ? 19.183 17.470 -9.664 1.00 35.75 100 ARG A CA 1
ATOM 732 C C . ARG A 1 100 ? 18.863 18.901 -9.225 1.00 35.75 100 ARG A C 1
ATOM 734 O O . ARG A 1 100 ? 19.598 19.818 -9.580 1.00 35.75 100 ARG A O 1
ATOM 741 N N . SER A 1 101 ? 17.762 19.089 -8.503 1.00 44.06 101 SER A N 1
ATOM 742 C CA . SER A 1 101 ? 17.460 20.364 -7.844 1.00 44.06 101 SER A CA 1
ATOM 743 C C . SER A 1 101 ? 18.557 20.681 -6.821 1.00 44.06 101 SER A C 1
ATOM 745 O O . SER A 1 101 ? 18.970 19.793 -6.070 1.00 44.06 101 SER A O 1
ATOM 747 N N . ALA A 1 102 ? 19.065 21.915 -6.872 1.00 39.75 102 ALA A N 1
ATOM 748 C CA . ALA A 1 102 ? 20.080 22.461 -5.969 1.00 39.75 102 ALA A CA 1
ATOM 749 C C . ALA A 1 102 ? 19.492 22.846 -4.607 1.00 39.75 102 ALA A C 1
ATOM 751 O O . ALA A 1 102 ? 18.304 23.241 -4.579 1.00 39.75 102 ALA A O 1
#

Foldseek 3Di:
DDPPPPPPPQQAFVVVQFDDCLCVLADPLLRRDTSVQVVCVVVVHHDPSRVPDDPSRVVSNCVSCCPPPPNDDPQQQPPPDDDPPDDDDPDPPDDPDRPRDD

pLDDT: mean 75.23, std 20.15, range [35.75, 95.31]

Sequence (102 aa):
MTEFADVENFNTPIADLLEGDGFSMLTETAQQLLEGDLYALAWKNNTARTDALTVRDLTSIEEAFSQHSLHGTSTSPVVGAACCCTCTPACCCTAVSVIRSA

Radius of gyration: 18.62 Å; chains: 1; bounding box: 47×36×48 Å